Protein AF-A0A821Q4D7-F1 (afdb_monomer_lite)

Sequence (42 aa):
PCDTNPCSNSAECIVVGSSFQCKCLPGYTGSFCETNIRPGNG

Secondary structure (DSSP, 8-state):
-GGG---STTPEEEEETTEEEEEPPTTEESTTS-EES-----

Radius of gyration: 11.42 Å; chains: 1; bounding box: 26×16×34 Å

pLDDT: mean 91.12, std 10.95, range [49.59, 97.81]

Structure (mmCIF, N/CA/C/O backbone):
data_AF-A0A821Q4D7-F1
#
_entry.id   AF-A0A821Q4D7-F1
#
loop_
_atom_site.group_PDB
_atom_site.id
_atom_site.type_symbol
_atom_site.label_atom_id
_atom_site.label_alt_id
_atom_site.label_comp_id
_atom_site.label_asym_id
_atom_site.label_entity_id
_atom_site.label_seq_id
_atom_site.pdbx_PDB_ins_code
_atom_site.Cartn_x
_atom_site.Cartn_y
_atom_site.Cartn_z
_atom_site.occupancy
_atom_site.B_iso_or_equiv
_atom_site.auth_seq_id
_atom_site.auth_comp_id
_atom_site.auth_asym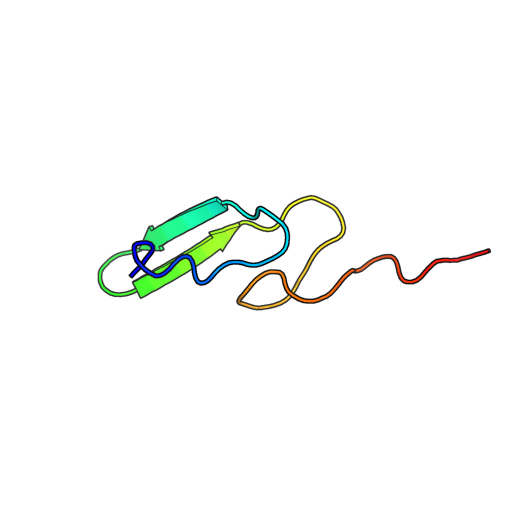_id
_atom_site.auth_atom_id
_atom_site.pdbx_PDB_model_num
ATOM 1 N N . PRO A 1 1 ? -8.884 4.817 7.960 1.00 86.19 1 PRO A N 1
ATOM 2 C CA . PRO A 1 1 ? -7.451 4.691 7.561 1.00 86.19 1 PRO A CA 1
ATOM 3 C C . PRO A 1 1 ? -7.214 4.673 6.045 1.00 86.19 1 PRO A C 1
ATOM 5 O O . PRO A 1 1 ? -6.232 5.248 5.597 1.00 86.19 1 PRO A O 1
ATOM 8 N N . CYS A 1 2 ? -8.093 4.046 5.255 1.00 94.50 2 CYS A N 1
ATOM 9 C CA . CYS A 1 2 ? -8.026 4.156 3.793 1.00 94.50 2 CYS A CA 1
ATOM 10 C C . CYS A 1 2 ? -8.524 5.510 3.259 1.00 94.50 2 CYS A C 1
ATOM 12 O O . CYS A 1 2 ? -8.239 5.842 2.115 1.00 94.50 2 CYS A O 1
ATOM 14 N N . ASP A 1 3 ? -9.196 6.308 4.093 1.00 94.50 3 ASP A N 1
ATOM 15 C CA . ASP A 1 3 ? -9.738 7.635 3.758 1.00 94.50 3 ASP A CA 1
ATOM 16 C C . ASP A 1 3 ? -8.652 8.659 3.392 1.00 94.50 3 ASP A C 1
ATOM 18 O O . ASP A 1 3 ? -8.930 9.660 2.743 1.00 94.50 3 ASP A O 1
ATOM 22 N N . THR A 1 4 ? -7.405 8.412 3.805 1.00 94.12 4 THR A N 1
ATOM 23 C CA . THR A 1 4 ? -6.239 9.234 3.449 1.00 94.12 4 THR A CA 1
ATOM 24 C C . THR A 1 4 ? -5.500 8.712 2.215 1.00 94.12 4 THR A C 1
ATOM 26 O O . THR A 1 4 ? -4.407 9.191 1.930 1.00 94.12 4 THR A O 1
ATOM 29 N N . ASN A 1 5 ? -6.043 7.702 1.523 1.00 92.25 5 ASN A N 1
ATOM 30 C CA . ASN A 1 5 ? -5.443 7.042 0.359 1.00 92.25 5 ASN A CA 1
ATOM 31 C C . ASN A 1 5 ? -3.949 6.690 0.548 1.00 92.25 5 ASN A C 1
ATOM 33 O O . ASN A 1 5 ? -3.107 7.145 -0.223 1.00 92.25 5 ASN A O 1
ATOM 37 N N . PRO A 1 6 ? -3.590 5.874 1.560 1.00 95.12 6 PRO A N 1
ATOM 38 C CA . PRO A 1 6 ? -2.186 5.612 1.886 1.00 95.12 6 PRO A CA 1
ATOM 39 C C . PRO A 1 6 ? -1.442 4.779 0.824 1.00 95.12 6 PRO A C 1
ATOM 41 O O . PRO A 1 6 ? -0.217 4.807 0.773 1.00 95.12 6 PRO A O 1
ATOM 44 N N . CYS A 1 7 ? -2.156 4.021 -0.010 1.00 97.38 7 CYS A N 1
ATOM 45 C CA . CYS A 1 7 ? -1.557 3.111 -0.983 1.00 97.38 7 CYS A CA 1
ATOM 46 C C . CYS A 1 7 ? -1.165 3.830 -2.282 1.00 97.38 7 CYS A C 1
ATOM 48 O O . CYS A 1 7 ? -1.958 4.564 -2.869 1.00 97.38 7 CYS A O 1
ATOM 50 N N . SER A 1 8 ? 0.050 3.571 -2.759 1.00 96.06 8 SER A N 1
ATOM 51 C CA . SER A 1 8 ? 0.608 4.113 -3.999 1.00 96.06 8 SER A CA 1
ATOM 52 C C . SER A 1 8 ? 0.237 3.272 -5.222 1.00 96.06 8 SER A C 1
ATOM 54 O O . SER A 1 8 ? -0.288 2.165 -5.109 1.00 96.06 8 SER A O 1
ATOM 56 N N . ASN A 1 9 ? 0.543 3.793 -6.415 1.00 93.88 9 ASN A N 1
ATOM 57 C CA . ASN A 1 9 ? 0.448 3.064 -7.688 1.00 93.88 9 ASN A CA 1
ATOM 58 C C . ASN A 1 9 ? -0.936 2.451 -7.965 1.00 93.88 9 ASN A C 1
ATOM 60 O O . ASN A 1 9 ? -1.042 1.369 -8.537 1.00 93.88 9 ASN A O 1
ATOM 64 N N . SER A 1 10 ? -2.004 3.153 -7.572 1.00 93.56 10 SER A N 1
ATOM 65 C CA . SER A 1 10 ? -3.394 2.690 -7.717 1.00 93.56 10 SER A CA 1
ATOM 66 C C . SER A 1 10 ? -3.679 1.345 -7.029 1.00 93.56 10 SER A C 1
ATOM 68 O O . SER A 1 10 ? -4.585 0.620 -7.438 1.00 93.56 10 SER A O 1
ATOM 70 N N . ALA A 1 11 ? -2.902 0.994 -6.000 1.00 95.62 11 ALA A N 1
ATOM 71 C CA . ALA A 1 11 ? -3.135 -0.203 -5.208 1.00 95.62 11 ALA A CA 1
ATOM 72 C C . ALA A 1 11 ? -4.429 -0.092 -4.387 1.00 95.62 11 ALA A C 1
ATOM 74 O O . ALA A 1 11 ? -4.825 0.983 -3.930 1.00 95.62 11 ALA A O 1
ATOM 75 N N .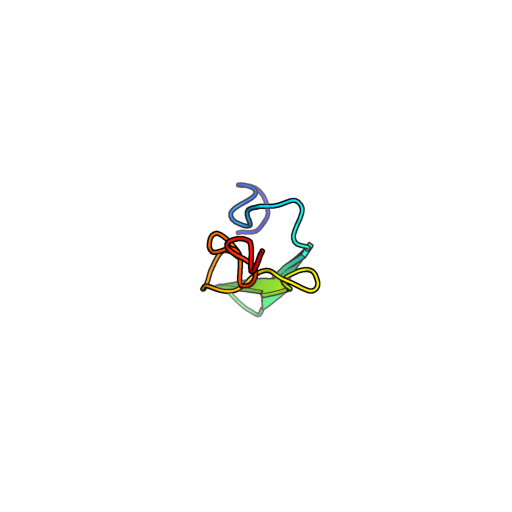 GLU A 1 12 ? -5.077 -1.237 -4.185 1.00 96.69 12 GLU A N 1
ATOM 76 C CA . GLU A 1 12 ? -6.319 -1.334 -3.425 1.00 96.69 12 GLU A CA 1
ATOM 77 C C . GLU A 1 12 ? -6.010 -1.206 -1.924 1.00 96.69 12 GLU A C 1
ATOM 79 O O . GLU A 1 12 ? -5.195 -1.959 -1.386 1.00 96.69 12 GLU A O 1
ATOM 84 N N . CYS A 1 13 ? -6.649 -0.249 -1.244 1.00 97.25 13 CYS A N 1
ATOM 85 C CA . CYS A 1 13 ? -6.545 -0.098 0.2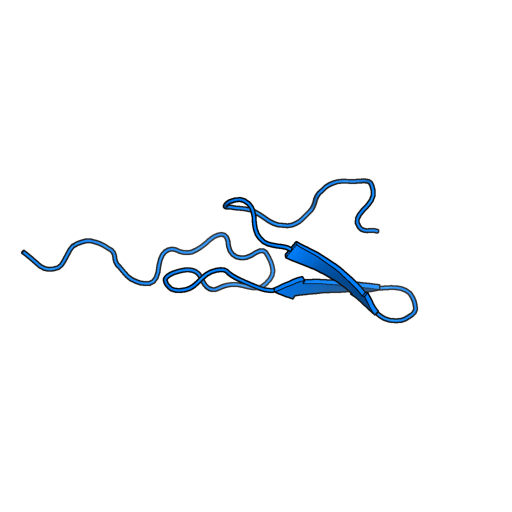06 1.00 97.25 13 CYS A CA 1
ATOM 86 C C . CYS A 1 13 ? -7.666 -0.868 0.899 1.00 97.25 13 CYS A C 1
ATOM 88 O O . CYS A 1 13 ? -8.843 -0.629 0.631 1.00 97.25 13 CYS A O 1
ATOM 90 N N . ILE A 1 14 ? -7.301 -1.755 1.822 1.00 96.69 14 ILE A N 1
ATOM 91 C CA . ILE A 1 14 ? -8.237 -2.602 2.559 1.00 96.69 14 ILE A CA 1
ATOM 92 C C . ILE A 1 14 ? -8.117 -2.271 4.046 1.00 96.69 14 ILE A C 1
ATOM 94 O O . ILE A 1 14 ? -7.025 -2.317 4.610 1.00 96.69 14 ILE A O 1
ATOM 98 N N . VAL A 1 15 ? -9.232 -1.942 4.701 1.00 96.56 15 VAL A N 1
ATOM 99 C CA . VAL A 1 15 ? -9.264 -1.742 6.158 1.00 96.56 15 VAL A CA 1
ATOM 100 C C . VAL A 1 15 ? -9.243 -3.104 6.850 1.00 96.56 15 VAL A C 1
ATOM 102 O O . VAL A 1 15 ? -10.069 -3.965 6.558 1.00 96.56 15 VAL A O 1
ATOM 105 N N . VAL A 1 16 ? -8.309 -3.293 7.784 1.00 95.88 16 VAL A N 1
ATOM 106 C CA . VAL A 1 16 ? -8.139 -4.536 8.548 1.00 95.88 16 VAL A CA 1
ATOM 107 C C . VAL A 1 16 ? -8.149 -4.194 10.037 1.00 95.88 16 VAL A C 1
ATOM 109 O O . VAL A 1 16 ? -7.151 -3.739 10.600 1.00 95.88 16 VAL A O 1
ATOM 112 N N . GLY A 1 17 ? -9.306 -4.378 10.678 1.00 95.06 17 GLY A N 1
ATOM 113 C CA . GLY A 1 17 ? -9.522 -3.983 12.071 1.00 95.06 17 GLY A CA 1
ATOM 114 C C . GLY A 1 17 ? -9.386 -2.469 12.255 1.00 95.06 17 GLY A C 1
ATOM 115 O O . GLY A 1 17 ? -10.117 -1.699 11.638 1.00 95.06 17 GLY A O 1
ATOM 116 N N . SER A 1 18 ? -8.443 -2.044 13.097 1.00 95.06 18 SER A N 1
ATOM 117 C CA . SER A 1 18 ? -8.093 -0.631 13.311 1.00 95.06 18 SER A CA 1
ATOM 118 C C . SER A 1 18 ? -6.991 -0.113 12.374 1.00 95.06 18 SER A C 1
ATOM 120 O O . SER A 1 18 ? -6.640 1.064 12.441 1.00 95.06 18 SER A O 1
ATOM 122 N N . SER A 1 19 ? -6.449 -0.968 11.500 1.00 94.75 19 SER A N 1
ATOM 123 C CA . SER A 1 19 ? -5.371 -0.640 10.562 1.00 94.75 19 SER A CA 1
ATOM 124 C C . SER A 1 19 ? -5.836 -0.749 9.103 1.00 94.75 19 SER A C 1
ATOM 126 O O . SER A 1 19 ? -7.023 -0.912 8.811 1.00 94.75 19 SER A O 1
ATOM 128 N N . PHE A 1 20 ? -4.897 -0.646 8.167 1.00 95.69 20 PHE A N 1
ATOM 129 C CA . PHE A 1 20 ? -5.097 -0.935 6.753 1.00 95.69 20 PHE A CA 1
ATOM 130 C C . PHE A 1 20 ? -3.979 -1.828 6.211 1.00 95.69 20 PHE A C 1
ATOM 132 O O . PHE A 1 20 ? -2.911 -1.961 6.810 1.00 95.69 20 PHE A O 1
ATOM 139 N N . GLN A 1 21 ? -4.234 -2.409 5.048 1.00 96.88 21 GLN A N 1
ATOM 140 C CA . GLN A 1 21 ? -3.259 -3.112 4.235 1.00 96.88 21 GLN A CA 1
ATOM 141 C C . GLN A 1 21 ? -3.429 -2.687 2.775 1.00 96.88 21 GLN A C 1
ATOM 143 O O . GLN A 1 21 ? -4.553 -2.571 2.284 1.00 96.88 21 GLN A O 1
ATOM 148 N N . CYS A 1 22 ? -2.314 -2.466 2.082 1.00 97.81 22 CYS A N 1
ATOM 149 C CA . CYS A 1 22 ? -2.314 -2.219 0.646 1.00 97.81 22 CYS A CA 1
ATOM 150 C C . CYS A 1 22 ? -2.156 -3.535 -0.112 1.00 97.81 22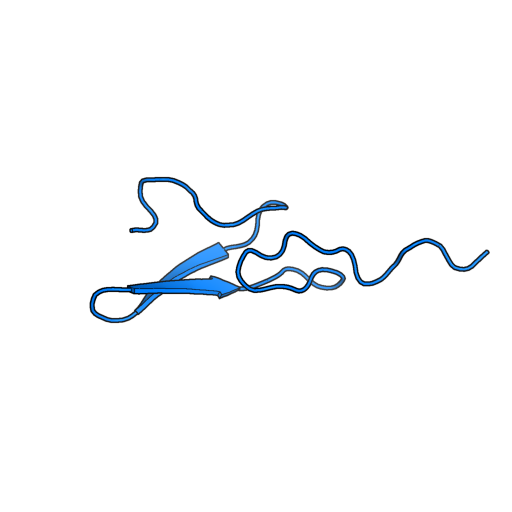 CYS A C 1
ATOM 152 O O . CYS A 1 22 ? -1.219 -4.298 0.124 1.00 97.81 22 CYS A O 1
ATOM 154 N N . LYS A 1 23 ? -3.066 -3.796 -1.047 1.00 97.25 23 LYS A N 1
ATOM 155 C CA . LYS A 1 23 ? -2.983 -4.927 -1.965 1.00 97.25 23 LYS A CA 1
ATOM 156 C C . LYS A 1 23 ? -2.365 -4.451 -3.271 1.00 97.25 23 LYS A C 1
ATOM 158 O O . LYS A 1 23 ? -3.012 -3.803 -4.095 1.00 97.25 23 LYS A O 1
ATOM 163 N N . CYS A 1 24 ? -1.082 -4.755 -3.421 1.00 97.12 24 CYS A N 1
ATOM 164 C CA . CYS A 1 24 ? -0.287 -4.277 -4.540 1.00 97.12 24 CYS A CA 1
ATOM 165 C C . CYS A 1 24 ? -0.711 -4.913 -5.860 1.00 97.12 24 CYS A C 1
ATOM 167 O O . CYS A 1 24 ? -1.022 -6.104 -5.932 1.00 97.12 24 CYS A O 1
ATOM 169 N N . LEU A 1 25 ? -0.679 -4.106 -6.919 1.00 94.81 25 LEU A N 1
ATOM 170 C CA . LEU A 1 25 ? -0.807 -4.604 -8.280 1.00 94.81 25 LEU A CA 1
ATOM 171 C C . LEU A 1 25 ? 0.428 -5.441 -8.658 1.00 94.81 25 LEU A C 1
ATOM 173 O O . LEU A 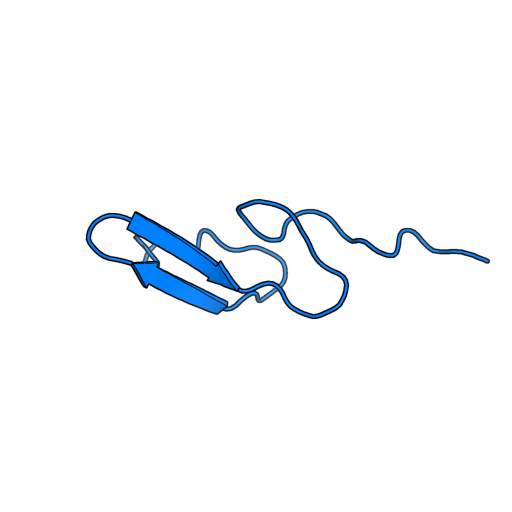1 25 ? 1.515 -5.220 -8.110 1.00 94.81 25 LEU A O 1
ATOM 177 N N . PRO A 1 26 ? 0.299 -6.381 -9.613 1.00 93.62 26 PRO A N 1
ATOM 178 C CA . PRO A 1 26 ? 1.441 -7.128 -10.123 1.00 93.62 26 PRO A CA 1
ATOM 179 C C . PRO A 1 26 ? 2.575 -6.192 -10.557 1.00 93.62 26 PRO A C 1
ATOM 181 O O . PRO A 1 26 ? 2.363 -5.275 -11.346 1.00 93.62 26 PRO A O 1
ATOM 184 N N . GLY A 1 27 ? 3.784 -6.433 -10.045 1.00 92.62 27 GLY A N 1
ATOM 185 C CA . GLY A 1 27 ? 4.947 -5.585 -10.316 1.00 92.62 27 GLY A CA 1
ATOM 186 C C . GLY A 1 27 ? 5.199 -4.481 -9.287 1.00 92.62 27 GLY A C 1
ATOM 187 O O . GLY A 1 27 ? 6.177 -3.761 -9.447 1.00 92.62 27 GLY A O 1
ATOM 188 N N . TYR A 1 28 ? 4.403 -4.379 -8.219 1.00 95.12 28 TYR A N 1
ATOM 189 C CA . TYR A 1 28 ? 4.644 -3.459 -7.103 1.00 95.12 28 TYR A CA 1
ATOM 190 C C . TYR A 1 28 ? 4.775 -4.195 -5.765 1.00 95.12 28 TYR A C 1
ATOM 192 O O . TYR A 1 28 ? 4.177 -5.250 -5.558 1.00 95.12 28 TYR A O 1
ATOM 200 N N . THR A 1 29 ? 5.567 -3.633 -4.856 1.00 94.94 29 THR A N 1
ATOM 201 C CA . THR A 1 29 ? 5.841 -4.146 -3.507 1.00 94.94 29 THR A CA 1
ATOM 202 C C . THR A 1 29 ? 6.064 -2.996 -2.518 1.00 94.94 29 THR A C 1
ATOM 204 O O . THR A 1 29 ? 6.062 -1.825 -2.904 1.00 94.94 29 THR A O 1
ATOM 207 N N . GLY A 1 30 ? 6.267 -3.332 -1.244 1.00 95.06 30 GLY A N 1
ATOM 208 C CA . GLY A 1 30 ? 6.347 -2.395 -0.123 1.00 95.06 30 GLY A CA 1
ATOM 209 C C . GLY A 1 30 ? 5.027 -2.296 0.641 1.00 95.06 30 GLY A C 1
ATOM 210 O O . GLY A 1 30 ? 3.979 -2.728 0.157 1.00 95.06 30 GLY A O 1
ATOM 211 N N . SER A 1 31 ? 5.074 -1.738 1.851 1.00 95.44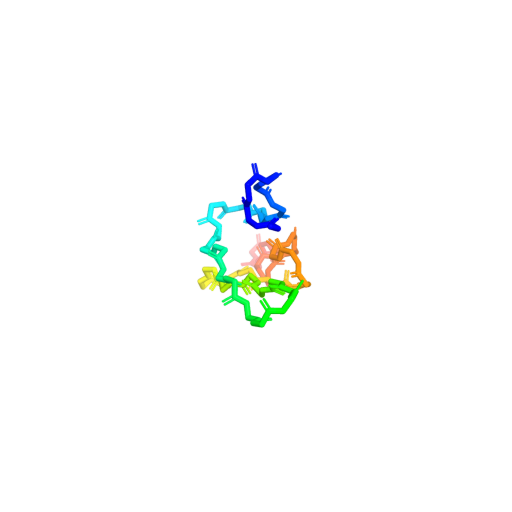 31 SER A N 1
ATOM 212 C CA . SER A 1 31 ? 3.896 -1.618 2.728 1.00 95.44 31 SER A CA 1
ATOM 213 C C . SER A 1 31 ? 2.804 -0.731 2.129 1.00 95.44 31 SER A C 1
ATOM 215 O O . SER A 1 31 ? 1.626 -0.909 2.438 1.00 95.44 31 SER A O 1
ATOM 217 N N . PHE A 1 32 ? 3.192 0.196 1.253 1.00 96.31 32 PHE A N 1
ATOM 218 C CA . PHE A 1 32 ? 2.308 1.112 0.547 1.00 96.31 32 PHE A CA 1
ATOM 219 C C . PHE A 1 32 ? 2.305 0.855 -0.963 1.00 96.31 32 PHE A C 1
ATOM 221 O O . PHE A 1 32 ? 1.776 1.671 -1.712 1.00 96.31 32 PHE A O 1
ATOM 228 N N . CYS A 1 33 ? 2.869 -0.265 -1.429 1.00 96.81 33 CYS A N 1
ATOM 229 C CA . CYS A 1 33 ? 3.030 -0.573 -2.852 1.00 96.81 33 CYS A CA 1
ATOM 230 C C . CYS A 1 33 ? 3.820 0.499 -3.623 1.00 96.81 33 CYS A C 1
ATOM 232 O O . CYS A 1 33 ? 3.559 0.760 -4.797 1.00 96.81 33 CYS A O 1
ATOM 234 N N . GLU A 1 34 ? 4.763 1.154 -2.951 1.00 95.62 34 GLU A N 1
ATOM 235 C CA . GLU A 1 34 ? 5.566 2.268 -3.448 1.00 95.62 34 GLU A CA 1
ATOM 236 C C . GLU A 1 34 ? 6.746 1.823 -4.325 1.00 95.62 34 GLU A C 1
ATOM 238 O O . GLU A 1 34 ? 7.244 2.601 -5.137 1.00 95.62 34 GLU A O 1
ATOM 243 N N . THR A 1 35 ? 7.180 0.567 -4.200 1.00 95.12 35 THR A N 1
ATOM 244 C CA . THR A 1 35 ? 8.359 0.039 -4.898 1.00 95.12 35 THR A CA 1
ATOM 245 C C . THR A 1 35 ? 7.951 -0.750 -6.136 1.00 95.12 35 THR A C 1
ATOM 247 O O . THR A 1 35 ? 7.154 -1.679 -6.045 1.00 95.12 35 THR A O 1
ATOM 250 N N . ASN A 1 36 ? 8.530 -0.439 -7.297 1.00 92.88 36 ASN A N 1
ATOM 251 C CA . ASN A 1 36 ? 8.341 -1.228 -8.516 1.00 92.88 36 ASN A CA 1
ATOM 252 C C . ASN A 1 36 ? 9.346 -2.398 -8.562 1.00 92.88 36 ASN A C 1
ATOM 254 O O . ASN A 1 36 ? 10.551 -2.195 -8.444 1.00 92.88 36 ASN A O 1
ATOM 258 N N . ILE A 1 37 ? 8.850 -3.624 -8.738 1.00 88.31 37 ILE A N 1
ATOM 259 C CA . ILE A 1 37 ? 9.631 -4.874 -8.805 1.00 88.31 37 ILE A CA 1
ATOM 260 C C . ILE A 1 37 ? 10.306 -5.038 -10.176 1.00 88.31 37 ILE A C 1
ATOM 262 O O . ILE A 1 37 ? 11.255 -5.805 -10.316 1.00 88.31 37 ILE A O 1
ATOM 266 N N . ARG A 1 38 ? 9.838 -4.315 -11.199 1.00 74.06 38 ARG A N 1
ATOM 267 C CA . ARG A 1 38 ? 10.487 -4.205 -12.506 1.00 74.06 38 ARG A CA 1
ATOM 268 C C . ARG A 1 38 ? 11.123 -2.820 -12.667 1.00 74.06 38 ARG A C 1
ATOM 270 O O . ARG A 1 38 ? 10.619 -2.012 -13.449 1.00 74.06 38 ARG A O 1
ATOM 277 N N . PRO A 1 39 ? 12.260 -2.532 -12.008 1.00 66.75 39 PRO A N 1
ATOM 278 C CA . PRO A 1 39 ? 13.206 -1.634 -12.649 1.00 66.75 39 PRO A CA 1
ATOM 279 C C . PRO A 1 39 ? 13.619 -2.360 -13.939 1.00 66.75 39 PRO A C 1
ATOM 281 O O . PRO A 1 39 ? 13.919 -3.551 -13.888 1.00 66.75 39 PRO A O 1
ATOM 284 N N . GLY A 1 40 ? 13.474 -1.729 -15.104 1.00 63.47 40 GLY A N 1
ATOM 285 C CA . GLY A 1 40 ? 13.622 -2.401 -16.400 1.00 63.47 40 GLY A CA 1
ATOM 286 C C . GLY A 1 40 ? 14.816 -3.360 -16.454 1.00 63.47 40 GLY A C 1
ATOM 287 O O . GLY A 1 40 ? 15.914 -3.005 -16.037 1.00 63.47 40 GLY A O 1
ATOM 288 N N . ASN A 1 41 ? 14.586 -4.575 -16.956 1.00 60.69 41 ASN A N 1
ATOM 289 C CA . ASN A 1 41 ? 15.677 -5.426 -17.410 1.00 60.69 41 ASN A CA 1
ATOM 290 C C . ASN A 1 41 ? 15.614 -5.460 -18.935 1.00 60.69 41 ASN A C 1
ATOM 292 O O . ASN A 1 41 ? 14.644 -5.965 -19.511 1.00 60.69 41 ASN A O 1
ATOM 296 N N . GLY A 1 42 ? 16.631 -4.846 -19.530 1.00 49.59 42 GLY A N 1
ATOM 297 C CA . GLY A 1 42 ? 16.800 -4.526 -20.939 1.00 49.59 42 GLY A CA 1
ATOM 298 C C . GLY A 1 42 ? 17.733 -3.335 -21.041 1.00 49.59 42 GLY A C 1
ATOM 299 O O . GLY A 1 42 ? 17.204 -2.226 -21.257 1.00 49.59 42 GLY A O 1
#

Foldseek 3Di:
DCVVVQAPPPFDWADDPPRIATHEDPQFDDRRSPDGVPPDDD